Protein AF-A0A385FW72-F1 (afdb_monomer_lite)

Secondary structure (DSSP, 8-state):
----EEHHHHHHHHHT--S--S-EEEEEEEEE--SSTT-EEEEEEEEEEEETTEEEEEEEEEEEEE-SSGGG-EEEEE-TT-TT-EEEESSPEEEEETTEEEEPPTTSHHHHHHHHHH--HHHHHHHHGGGT--

Foldseek 3Di:
DQDAAELVNVLVVLVPDDDLPFDKDWDWPDWDDPPAQATKTKDKIWRWDQDPQGIKIQIFIKMWTADRDVVVGIQMDTDLPDPPGFMDTPGFYWYQDPNDTHTDDRPPPSRSVSSRVSDDSVNRCVPVRVVRPD

Sequence (134 aa):
MSESIEFSSFVDWLEHQGEIDGPVVVSVTRSRFSGNHQDFAHGLVEARLDSPFGRLSIISGWSAFVQPRRADGWYVEHRPDATGAGITSEHPVVMTVEAEQIRLEARCEELAKAAWDFWSYQDLERYVTPHLLS

Organism: Pseudomonas aeruginosa (NCBI:txid287)

Structure (mmCIF, N/CA/C/O backbone):
data_AF-A0A385FW72-F1
#
_entry.id   AF-A0A385FW72-F1
#
loop_
_atom_site.group_PDB
_atom_site.id
_atom_site.type_symbol
_atom_site.label_atom_id
_atom_site.label_alt_id
_atom_site.label_comp_id
_atom_site.label_asym_id
_atom_site.label_entity_id
_atom_site.label_seq_id
_atom_site.pdbx_PDB_ins_code
_atom_site.Cartn_x
_atom_site.Cartn_y
_atom_site.Cartn_z
_atom_site.occupancy
_atom_site.B_iso_or_equiv
_atom_site.auth_seq_id
_atom_site.auth_comp_id
_atom_site.auth_asym_id
_atom_site.auth_atom_id
_atom_site.pdbx_PDB_model_num
ATOM 1 N N . MET A 1 1 ? -24.240 -2.727 16.952 1.00 44.56 1 MET A N 1
ATOM 2 C CA . MET A 1 1 ? -23.178 -1.807 17.403 1.00 44.56 1 MET A CA 1
ATOM 3 C C . MET A 1 1 ? -22.004 -2.076 16.485 1.00 44.56 1 MET A C 1
ATOM 5 O O . MET A 1 1 ? -21.667 -3.243 16.360 1.00 44.56 1 MET A O 1
ATOM 9 N N . SER A 1 2 ? -21.492 -1.090 15.742 1.00 55.25 2 SER A N 1
ATOM 10 C CA . SER A 1 2 ? -20.236 -1.304 15.013 1.00 55.25 2 SER A CA 1
ATOM 11 C C . SER A 1 2 ? -19.131 -1.314 16.060 1.00 55.25 2 SER A C 1
ATOM 13 O O . SER A 1 2 ? -18.913 -0.283 16.698 1.00 55.25 2 SER A O 1
ATOM 15 N N . GLU A 1 3 ? -18.515 -2.467 16.299 1.00 86.19 3 GLU A N 1
ATOM 16 C CA . GLU A 1 3 ? -17.323 -2.536 17.141 1.00 86.19 3 GLU A CA 1
ATOM 17 C C . GLU A 1 3 ? -16.237 -1.697 16.459 1.00 86.19 3 GLU A C 1
ATOM 19 O O . GLU A 1 3 ? -15.956 -1.879 15.277 1.00 86.19 3 GLU A O 1
ATOM 24 N N . SER A 1 4 ? -15.731 -0.677 17.147 1.00 91.12 4 SER A N 1
ATOM 25 C CA . SER A 1 4 ? -14.552 0.062 16.703 1.00 91.12 4 SER A CA 1
ATOM 26 C C . SER A 1 4 ? -13.299 -0.762 16.986 1.00 91.12 4 SER A C 1
ATOM 28 O O . SER A 1 4 ? -13.277 -1.581 17.904 1.00 91.12 4 SER A O 1
ATOM 30 N N . ILE A 1 5 ? -12.252 -0.539 16.196 1.00 94.06 5 ILE A N 1
ATOM 31 C CA . ILE A 1 5 ? -10.963 -1.216 16.340 1.00 94.06 5 ILE A CA 1
ATOM 32 C C . ILE A 1 5 ? -9.987 -0.227 16.971 1.00 94.06 5 ILE A C 1
ATOM 34 O O . ILE A 1 5 ? -9.779 0.850 16.417 1.00 94.06 5 ILE A O 1
ATOM 38 N N . GLU A 1 6 ? -9.369 -0.570 18.097 1.00 95.12 6 GLU A N 1
ATOM 39 C CA . GLU A 1 6 ? -8.303 0.268 18.653 1.00 95.12 6 GLU A CA 1
ATOM 40 C C . GLU A 1 6 ? -7.058 0.197 17.753 1.00 95.12 6 GLU A C 1
ATOM 42 O O . GLU A 1 6 ? -6.595 -0.892 17.406 1.00 95.12 6 GLU A O 1
ATOM 47 N N . PHE A 1 7 ? -6.497 1.354 17.397 1.00 95.75 7 PHE A N 1
ATOM 48 C CA . PHE A 1 7 ? -5.378 1.480 16.460 1.00 95.75 7 PHE A CA 1
ATOM 49 C C . PHE A 1 7 ? -4.161 0.645 16.871 1.00 95.75 7 PHE A C 1
ATOM 51 O O . PHE A 1 7 ? -3.545 0.006 16.025 1.00 95.75 7 PHE A O 1
ATOM 58 N N . SER A 1 8 ? -3.846 0.575 18.165 1.00 94.12 8 SER A N 1
ATOM 59 C CA . SER A 1 8 ? -2.729 -0.238 18.660 1.00 94.12 8 SER A CA 1
ATOM 60 C C . SER A 1 8 ? -2.929 -1.735 18.407 1.00 94.12 8 SER A C 1
ATOM 62 O O . SER A 1 8 ? -2.012 -2.405 17.948 1.00 94.12 8 SER A O 1
ATOM 64 N N . SER A 1 9 ? -4.138 -2.253 18.645 1.00 93.31 9 SER A N 1
ATOM 65 C CA . SER A 1 9 ? -4.485 -3.652 18.352 1.00 93.31 9 SER A CA 1
ATOM 66 C C . SER A 1 9 ? -4.522 -3.921 16.848 1.00 93.31 9 SER A C 1
ATOM 68 O O . SER A 1 9 ? -4.210 -5.020 16.400 1.00 93.31 9 SER A O 1
ATOM 70 N N . PHE A 1 10 ? -4.900 -2.910 16.065 1.00 94.50 10 PHE A N 1
ATOM 71 C CA . PHE A 1 10 ? -4.913 -2.991 14.613 1.00 94.50 10 PHE A CA 1
ATOM 72 C C . PHE A 1 10 ? -3.499 -3.104 14.029 1.00 94.50 10 PHE A C 1
ATOM 74 O O . PHE A 1 10 ? -3.254 -3.979 13.204 1.00 94.50 10 PHE A O 1
ATOM 81 N N . VAL A 1 11 ? -2.566 -2.264 14.488 1.00 94.69 11 VAL A N 1
ATOM 82 C CA . VAL A 1 11 ? -1.154 -2.306 14.069 1.00 94.69 11 VAL A CA 1
ATOM 83 C C . VAL A 1 11 ? -0.486 -3.605 14.506 1.00 94.69 11 VAL A C 1
ATOM 85 O O . VAL A 1 11 ? 0.162 -4.242 13.685 1.00 94.69 11 VAL A O 1
ATOM 88 N N . ASP A 1 12 ? -0.709 -4.050 15.745 1.00 94.25 12 ASP A N 1
ATOM 89 C CA . ASP A 1 12 ? -0.178 -5.331 16.228 1.00 94.25 12 ASP A CA 1
ATOM 90 C C . ASP A 1 12 ? -0.637 -6.501 15.343 1.00 94.25 12 ASP A C 1
ATOM 92 O O . ASP A 1 12 ? 0.164 -7.341 14.936 1.00 94.25 12 ASP A O 1
ATOM 96 N N . TRP A 1 13 ? -1.915 -6.522 14.950 1.00 93.50 13 TRP A N 1
ATOM 97 C CA . TRP A 1 13 ? -2.413 -7.524 14.011 1.00 93.50 13 TRP A CA 1
ATOM 98 C C . TRP A 1 13 ? -1.747 -7.422 12.631 1.00 93.50 13 TRP A C 1
ATOM 100 O O . TRP A 1 13 ? -1.419 -8.461 12.057 1.00 93.50 13 TRP A O 1
ATOM 110 N N . LEU A 1 14 ? -1.535 -6.205 12.109 1.00 93.50 14 LEU A N 1
ATOM 111 C CA . LEU A 1 14 ? -0.872 -5.967 10.819 1.00 93.50 14 LEU A CA 1
ATOM 112 C C . LEU A 1 14 ? 0.573 -6.477 10.807 1.00 93.50 14 LEU A C 1
ATOM 114 O O . LEU A 1 14 ? 0.961 -7.153 9.860 1.00 93.50 14 LEU A O 1
ATOM 118 N N . GLU A 1 15 ? 1.347 -6.201 11.857 1.00 90.94 15 GLU A N 1
ATOM 119 C CA . GLU A 1 15 ? 2.755 -6.618 11.979 1.00 90.94 15 GLU A CA 1
ATOM 120 C C . GLU A 1 15 ? 2.922 -8.141 12.059 1.00 90.94 15 GLU A C 1
ATOM 122 O O . GLU A 1 15 ? 3.946 -8.687 11.650 1.00 90.94 15 GLU A O 1
ATOM 127 N N . HIS A 1 16 ? 1.904 -8.835 12.569 1.00 90.31 16 HIS A N 1
ATOM 128 C CA . HIS A 1 16 ? 1.871 -10.292 12.653 1.00 90.31 16 HIS A CA 1
ATOM 129 C C . HIS A 1 16 ? 1.164 -10.950 11.464 1.00 90.31 16 HIS A C 1
ATOM 131 O O . HIS A 1 16 ? 1.002 -12.176 11.456 1.00 90.31 16 HIS A O 1
ATOM 137 N N . GLN A 1 17 ? 0.746 -10.176 10.454 1.00 83.81 17 GLN A N 1
ATOM 138 C CA . GLN A 1 17 ? 0.331 -10.774 9.192 1.00 83.81 17 GLN A CA 1
ATOM 139 C C . GLN A 1 17 ? 1.534 -11.460 8.551 1.00 83.81 17 GLN A C 1
ATOM 141 O O . GLN A 1 17 ? 2.600 -10.875 8.395 1.00 83.81 17 GLN A O 1
ATOM 146 N N . GLY A 1 18 ? 1.357 -12.744 8.236 1.00 80.06 18 GLY A N 1
ATOM 147 C CA . GLY A 1 18 ? 2.343 -13.529 7.507 1.00 80.06 18 GLY A CA 1
ATOM 148 C C . GLY A 1 18 ? 2.323 -13.176 6.022 1.00 80.06 18 GLY A C 1
ATOM 149 O O . GLY A 1 18 ? 2.452 -12.022 5.629 1.00 80.06 18 GLY A O 1
ATOM 150 N N . GLU A 1 19 ? 2.148 -14.181 5.168 1.00 81.69 19 GLU A N 1
ATOM 151 C CA . GLU A 1 19 ? 2.000 -13.931 3.735 1.00 81.69 19 GLU A CA 1
ATOM 152 C C . GLU A 1 19 ? 0.663 -13.247 3.409 1.00 81.69 19 GLU A C 1
ATOM 154 O O . GLU A 1 19 ? -0.365 -13.502 4.038 1.00 81.69 19 GLU A O 1
ATOM 159 N N . ILE A 1 20 ? 0.677 -12.397 2.380 1.00 86.88 20 ILE A N 1
ATOM 160 C CA . ILE A 1 20 ? -0.515 -11.736 1.841 1.00 86.88 20 ILE A CA 1
ATOM 161 C C . ILE A 1 20 ? -1.412 -12.789 1.170 1.00 86.88 20 ILE A C 1
ATOM 163 O O . ILE A 1 20 ? -1.221 -13.123 0.002 1.00 86.88 20 ILE A O 1
ATOM 167 N N . ASP A 1 21 ? -2.399 -13.303 1.907 1.00 82.19 21 ASP A N 1
ATOM 168 C CA . ASP A 1 21 ? -3.368 -14.311 1.438 1.00 82.19 21 ASP A CA 1
ATOM 169 C C . ASP A 1 21 ? -4.637 -13.671 0.841 1.00 82.19 21 ASP A C 1
ATOM 171 O O . ASP A 1 21 ? -5.775 -13.995 1.177 1.00 82.19 21 ASP A O 1
ATOM 175 N N . GLY A 1 22 ? -4.444 -12.677 -0.026 1.00 87.12 22 GLY A N 1
ATOM 176 C CA . GLY A 1 22 ? -5.531 -11.909 -0.624 1.00 87.12 22 GLY A CA 1
ATOM 177 C C . GLY A 1 22 ? -5.148 -11.297 -1.969 1.00 87.12 22 GLY A C 1
ATOM 178 O O . GLY A 1 22 ? -3.967 -11.260 -2.327 1.00 87.12 22 GLY A O 1
ATOM 179 N N . PRO A 1 23 ? -6.125 -10.830 -2.770 1.00 94.19 23 PRO A N 1
ATOM 180 C CA . PRO A 1 23 ? -5.818 -10.240 -4.060 1.00 94.19 23 PRO A CA 1
ATOM 181 C C . PRO A 1 23 ? -5.023 -8.944 -3.882 1.00 94.19 23 PRO A C 1
ATOM 183 O O . PRO A 1 23 ? -5.425 -8.043 -3.141 1.00 94.19 23 PRO A O 1
ATOM 186 N N . VAL A 1 24 ? -3.924 -8.850 -4.632 1.00 96.94 24 VAL A N 1
ATOM 187 C CA . VAL A 1 24 ? -3.111 -7.641 -4.752 1.00 96.94 24 VAL A CA 1
ATOM 188 C C . VAL A 1 24 ? -3.395 -6.972 -6.090 1.00 96.94 24 VAL A C 1
ATOM 190 O O . VAL A 1 24 ? -3.337 -7.607 -7.145 1.00 96.94 24 VAL A O 1
ATOM 193 N N . VAL A 1 25 ? -3.714 -5.682 -6.049 1.00 96.75 25 VAL A N 1
ATOM 194 C CA . VAL A 1 25 ? -3.968 -4.854 -7.228 1.00 96.75 25 VAL A CA 1
ATOM 195 C C . VAL A 1 25 ? -2.860 -3.820 -7.345 1.00 96.75 25 VAL A C 1
ATOM 197 O O . VAL A 1 25 ? -2.662 -3.007 -6.447 1.00 96.75 25 VAL A O 1
ATOM 200 N N . VAL A 1 26 ? -2.160 -3.815 -8.477 1.00 96.81 26 VAL A N 1
ATOM 201 C CA . VAL A 1 26 ? -1.167 -2.788 -8.808 1.00 96.81 26 VAL A CA 1
ATOM 202 C C . VAL A 1 26 ? -1.752 -1.852 -9.854 1.00 96.81 26 VAL A C 1
ATOM 204 O O . VAL A 1 26 ? -2.280 -2.283 -10.880 1.00 96.81 26 VAL A O 1
ATOM 207 N N . SER A 1 27 ? -1.644 -0.554 -9.602 1.00 95.31 27 SER A N 1
ATOM 208 C CA . SER A 1 27 ? -2.039 0.501 -10.530 1.00 95.31 27 SER A CA 1
ATOM 209 C C . SER A 1 27 ? -0.835 1.364 -10.880 1.00 95.31 27 SER A C 1
ATOM 211 O O . SER A 1 27 ? -0.030 1.693 -10.012 1.00 95.31 27 SER A O 1
ATOM 213 N N . VAL A 1 28 ? -0.715 1.739 -12.155 1.00 94.44 28 VAL A N 1
ATOM 214 C CA . VAL A 1 28 ? 0.301 2.684 -12.635 1.00 94.44 28 VAL A CA 1
ATOM 215 C C . VAL A 1 28 ? -0.364 4.045 -12.805 1.00 94.44 28 VAL A C 1
ATOM 217 O O . VAL A 1 28 ? -1.266 4.200 -13.626 1.00 94.44 28 VAL A O 1
ATOM 220 N N . THR A 1 29 ? 0.087 5.040 -12.046 1.00 92.88 29 THR A N 1
ATOM 221 C CA . THR A 1 29 ? -0.450 6.409 -12.112 1.00 92.88 29 THR A CA 1
ATOM 222 C C . THR A 1 29 ? 0.286 7.243 -13.152 1.00 92.88 29 THR A C 1
ATOM 224 O O . THR A 1 29 ? -0.310 8.071 -13.839 1.00 92.88 29 THR A O 1
ATOM 227 N N . ARG A 1 30 ? 1.602 7.052 -13.270 1.00 91.88 30 ARG A N 1
ATOM 228 C CA . ARG A 1 30 ? 2.435 7.754 -14.247 1.00 91.88 30 ARG A CA 1
ATOM 229 C C . ARG A 1 30 ? 3.610 6.880 -14.641 1.00 91.88 30 ARG A C 1
ATOM 231 O O . ARG A 1 30 ? 4.191 6.209 -13.794 1.00 91.88 30 ARG A O 1
ATOM 238 N N . SER A 1 31 ? 4.000 6.957 -15.904 1.00 92.50 31 SER A N 1
ATOM 239 C CA . SER A 1 31 ? 5.207 6.311 -16.398 1.00 92.50 31 SER A CA 1
ATOM 240 C C . SER A 1 31 ? 5.872 7.124 -17.503 1.00 92.50 31 SER A C 1
ATOM 242 O O . SER A 1 31 ? 5.266 8.004 -18.125 1.00 92.50 31 SER A O 1
ATOM 244 N N . ARG A 1 32 ? 7.150 6.829 -17.727 1.00 88.88 32 ARG A N 1
ATOM 245 C CA . ARG A 1 32 ? 7.944 7.271 -18.866 1.00 88.88 32 ARG A CA 1
ATOM 246 C C . ARG A 1 32 ? 8.802 6.099 -19.322 1.00 88.88 32 ARG A C 1
ATOM 248 O O . ARG A 1 32 ? 9.610 5.604 -18.546 1.00 88.88 32 ARG A O 1
ATOM 255 N N . PHE A 1 33 ? 8.654 5.715 -20.587 1.00 84.56 33 PHE A N 1
ATOM 256 C CA . PHE A 1 33 ? 9.463 4.678 -21.220 1.00 84.56 33 PHE A CA 1
ATOM 257 C C . PHE A 1 33 ? 10.117 5.233 -22.486 1.00 84.56 33 PHE A C 1
ATOM 259 O O . PHE A 1 33 ? 9.470 5.450 -23.509 1.00 84.56 33 PHE A O 1
ATOM 266 N N . SER A 1 34 ? 11.401 5.544 -22.384 1.00 81.50 34 SER A N 1
ATOM 267 C CA . SER A 1 34 ? 12.247 6.126 -23.426 1.00 81.50 34 SER A CA 1
ATOM 268 C C . SER A 1 34 ? 13.460 5.249 -23.761 1.00 81.50 34 SER A C 1
ATOM 270 O O . SER A 1 34 ? 14.291 5.637 -24.585 1.00 81.50 34 SER A O 1
ATOM 272 N N . GLY A 1 35 ? 13.560 4.060 -23.156 1.00 80.12 35 GLY A N 1
ATOM 273 C CA . GLY A 1 35 ? 14.596 3.059 -23.406 1.00 80.12 35 GLY A CA 1
ATOM 274 C C . GLY A 1 35 ? 15.950 3.393 -22.778 1.00 80.12 35 GLY A C 1
ATOM 275 O O . GLY A 1 35 ? 16.976 2.850 -23.214 1.00 80.12 35 GLY A O 1
ATOM 276 N N . ASN A 1 36 ? 15.972 4.301 -21.796 1.00 81.38 36 ASN A N 1
ATOM 277 C CA . ASN A 1 36 ? 17.182 4.796 -21.141 1.00 81.38 36 ASN A CA 1
ATOM 278 C C . ASN A 1 36 ? 17.014 4.901 -19.610 1.00 81.38 36 ASN A C 1
ATOM 280 O O . ASN A 1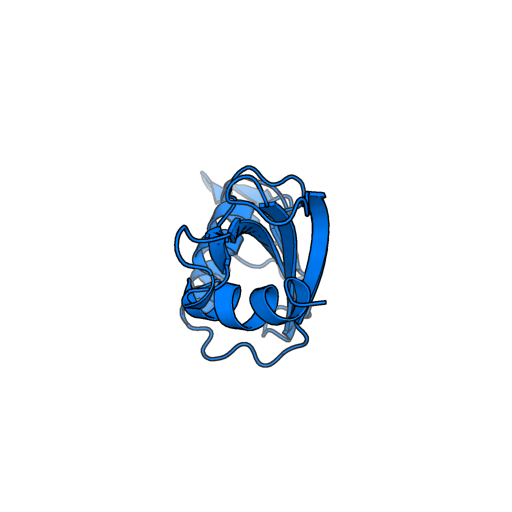 36 ? 15.983 4.556 -19.051 1.00 81.38 36 ASN A O 1
ATOM 284 N N . HIS A 1 37 ? 18.056 5.370 -18.924 1.00 81.00 37 HIS A N 1
ATOM 285 C CA . HIS A 1 37 ? 18.125 5.450 -17.458 1.00 81.00 37 HIS A CA 1
ATOM 286 C C . HIS A 1 37 ? 17.177 6.487 -16.821 1.00 81.00 37 HIS A C 1
ATOM 288 O O . HIS A 1 37 ? 17.148 6.612 -15.603 1.00 81.00 37 HIS A O 1
ATOM 294 N N . GLN A 1 38 ? 16.448 7.274 -17.617 1.00 85.50 38 GLN A N 1
ATOM 295 C CA . GLN A 1 38 ? 15.427 8.212 -17.135 1.00 85.50 38 GLN A CA 1
ATOM 296 C C . GLN A 1 38 ? 14.029 7.589 -17.110 1.00 85.50 38 GLN A C 1
ATOM 298 O O . GLN A 1 38 ? 13.053 8.293 -16.833 1.00 85.50 38 GLN A O 1
ATOM 303 N N . ASP A 1 39 ? 13.918 6.312 -17.468 1.00 89.56 39 ASP A N 1
ATOM 304 C CA . ASP A 1 39 ? 12.658 5.593 -17.457 1.00 89.56 39 ASP A CA 1
ATOM 305 C C . ASP A 1 39 ? 12.214 5.361 -16.014 1.00 89.56 39 ASP A C 1
ATOM 307 O O . ASP A 1 39 ? 12.993 4.939 -15.154 1.00 89.56 39 ASP A O 1
ATOM 311 N N . PHE A 1 40 ? 10.950 5.678 -15.754 1.00 93.62 40 PHE A N 1
ATOM 312 C CA . PHE A 1 40 ? 10.348 5.574 -14.434 1.00 93.62 40 PHE A CA 1
ATOM 313 C C . PHE A 1 40 ? 8.887 5.150 -14.549 1.00 93.62 40 PHE A C 1
ATOM 315 O O . PHE A 1 40 ? 8.217 5.429 -15.547 1.00 93.62 40 PHE A O 1
ATOM 322 N N . ALA A 1 41 ? 8.367 4.547 -13.493 1.00 95.06 41 ALA A N 1
ATOM 323 C CA . ALA A 1 41 ? 6.942 4.350 -13.286 1.00 95.06 41 ALA A CA 1
ATOM 324 C C . ALA A 1 41 ? 6.622 4.557 -11.808 1.00 95.06 41 ALA A C 1
ATOM 326 O O . ALA A 1 41 ? 7.467 4.326 -10.956 1.00 95.06 41 ALA A O 1
ATOM 327 N N . HIS A 1 42 ? 5.425 5.026 -11.485 1.00 96.31 42 HIS A N 1
ATOM 328 C CA . HIS A 1 42 ? 4.970 5.079 -10.102 1.00 96.31 42 HIS A CA 1
ATOM 329 C C . HIS A 1 42 ? 3.455 4.934 -10.034 1.00 96.31 42 HIS A C 1
ATOM 331 O O . HIS A 1 42 ? 2.730 5.304 -10.969 1.00 96.31 42 HIS A O 1
ATOM 337 N N . GLY A 1 43 ? 2.957 4.475 -8.896 1.00 96.81 43 GLY A N 1
ATOM 338 C CA . GLY A 1 43 ? 1.532 4.271 -8.703 1.00 96.81 43 GLY A CA 1
ATOM 339 C C . GLY A 1 43 ? 1.181 3.809 -7.302 1.00 96.81 43 GLY A C 1
ATOM 340 O O . GLY A 1 43 ? 1.871 4.164 -6.347 1.00 96.81 43 GLY A O 1
ATOM 341 N N . LEU A 1 44 ? 0.083 3.064 -7.194 1.00 97.56 44 LEU A N 1
ATOM 342 C CA . LEU A 1 44 ? -0.390 2.488 -5.937 1.00 97.56 44 LEU A CA 1
ATOM 343 C C . LEU A 1 44 ? -0.418 0.966 -6.036 1.00 97.56 44 LEU A C 1
ATOM 345 O O . LEU A 1 44 ? -0.703 0.412 -7.104 1.00 97.56 44 LEU A O 1
ATOM 349 N N . VAL A 1 45 ? -0.153 0.313 -4.915 1.00 97.44 45 VAL A N 1
ATOM 350 C CA . VAL A 1 45 ? -0.396 -1.108 -4.692 1.00 97.44 45 VAL A CA 1
ATOM 351 C C . VAL A 1 45 ? -1.428 -1.247 -3.577 1.00 97.44 45 VAL A C 1
ATOM 353 O O . VAL A 1 45 ? -1.375 -0.519 -2.589 1.00 97.44 45 VAL A O 1
ATOM 356 N N . GLU A 1 46 ? -2.393 -2.139 -3.762 1.00 97.62 46 GLU A N 1
ATOM 357 C CA . GLU A 1 46 ? -3.476 -2.411 -2.822 1.00 97.62 46 GLU A CA 1
ATOM 358 C C . GLU A 1 46 ? -3.498 -3.905 -2.496 1.00 97.62 46 GLU A C 1
ATOM 360 O O . GLU A 1 46 ? -3.702 -4.719 -3.395 1.00 97.62 46 GLU A O 1
ATOM 365 N N . ALA A 1 47 ? -3.351 -4.264 -1.221 1.00 97.06 47 ALA A N 1
ATOM 366 C CA . ALA A 1 47 ? -3.683 -5.593 -0.716 1.00 97.06 47 ALA A CA 1
ATOM 367 C C . ALA A 1 47 ? -5.093 -5.558 -0.133 1.00 97.06 47 ALA A C 1
ATOM 369 O O . ALA A 1 47 ? -5.403 -4.700 0.696 1.00 97.06 47 ALA A O 1
ATOM 370 N N . ARG A 1 48 ? -5.942 -6.503 -0.542 1.00 95.81 48 ARG A N 1
ATOM 371 C CA . ARG A 1 48 ? -7.264 -6.700 0.063 1.00 95.81 48 ARG A CA 1
ATOM 372 C C . ARG A 1 48 ? -7.239 -7.953 0.912 1.00 95.81 48 ARG A C 1
ATOM 374 O O . ARG A 1 48 ? -7.015 -9.035 0.379 1.00 95.81 48 ARG A O 1
ATOM 381 N N . LEU A 1 49 ? -7.475 -7.793 2.206 1.00 93.69 49 LEU A N 1
ATOM 382 C CA . LEU A 1 49 ? -7.369 -8.866 3.188 1.00 93.69 49 LEU A CA 1
ATOM 383 C C . LEU A 1 49 ? -8.705 -9.072 3.890 1.00 93.69 49 LEU A C 1
ATOM 385 O O . LEU A 1 49 ? -9.420 -8.107 4.169 1.00 93.69 49 LEU A O 1
ATOM 389 N N . ASP A 1 50 ? -9.004 -10.320 4.228 1.00 91.69 50 ASP A N 1
ATOM 390 C CA . ASP A 1 50 ? -10.020 -10.628 5.226 1.00 91.69 50 ASP A CA 1
ATOM 391 C C . ASP A 1 50 ? -9.335 -10.692 6.600 1.00 91.69 50 ASP A C 1
ATOM 393 O O . ASP A 1 50 ? -8.339 -11.391 6.784 1.00 91.69 50 ASP A O 1
ATOM 397 N N . SER A 1 51 ? -9.845 -9.926 7.563 1.00 89.56 51 SER A N 1
ATOM 398 C CA . SER A 1 51 ? -9.290 -9.835 8.917 1.00 89.56 51 SER A CA 1
ATOM 399 C C . SER A 1 51 ? -10.345 -10.179 9.971 1.00 89.56 51 SER A C 1
ATOM 401 O O . SER A 1 51 ? -11.545 -10.170 9.673 1.00 89.56 51 SER A O 1
ATOM 403 N N . PRO A 1 52 ? -9.946 -10.399 11.237 1.00 89.12 52 PRO A N 1
ATOM 404 C CA . PRO A 1 52 ? -10.884 -10.458 12.358 1.00 89.12 52 PRO A CA 1
ATOM 405 C C . PRO A 1 52 ? -11.752 -9.197 12.496 1.00 89.12 52 PRO A C 1
ATOM 407 O O . PRO A 1 52 ? -12.798 -9.243 13.134 1.00 89.12 52 PRO A O 1
ATOM 410 N N . PHE A 1 53 ? -11.333 -8.085 11.884 1.00 87.44 53 PHE A N 1
ATOM 411 C CA . PHE A 1 53 ? -12.033 -6.804 11.883 1.00 87.44 53 PHE A CA 1
ATOM 412 C C . PHE A 1 53 ? -12.853 -6.549 10.606 1.00 87.44 53 PHE A C 1
ATOM 414 O O . PHE A 1 53 ? -13.239 -5.410 10.328 1.00 87.44 53 PHE A O 1
ATOM 421 N N . GLY A 1 54 ? -13.094 -7.595 9.815 1.00 90.25 54 GLY A N 1
ATOM 422 C CA . GLY A 1 54 ? -13.759 -7.512 8.519 1.00 90.25 54 GLY A CA 1
ATOM 423 C C . GLY A 1 54 ? -12.781 -7.279 7.373 1.00 90.25 54 GLY A C 1
ATOM 424 O O . GLY A 1 54 ? -11.569 -7.490 7.501 1.00 90.25 54 GLY A O 1
ATOM 425 N N . ARG A 1 55 ? -13.310 -6.865 6.223 1.00 92.88 55 ARG A N 1
ATOM 426 C CA . ARG A 1 55 ? -12.490 -6.633 5.031 1.00 92.88 55 ARG A CA 1
ATOM 427 C C . ARG A 1 55 ? -11.632 -5.380 5.178 1.00 92.88 55 ARG A C 1
ATOM 429 O O . ARG A 1 55 ? -12.120 -4.312 5.555 1.00 92.88 55 ARG A O 1
ATOM 436 N N . LEU A 1 56 ? -10.363 -5.516 4.813 1.00 94.50 56 LEU A N 1
ATOM 437 C CA . LEU A 1 56 ? -9.369 -4.453 4.811 1.00 94.50 56 LEU A CA 1
ATOM 438 C C . LEU A 1 56 ? -8.851 -4.200 3.401 1.00 94.50 56 LEU A C 1
ATOM 440 O O . LEU A 1 56 ? -8.740 -5.116 2.584 1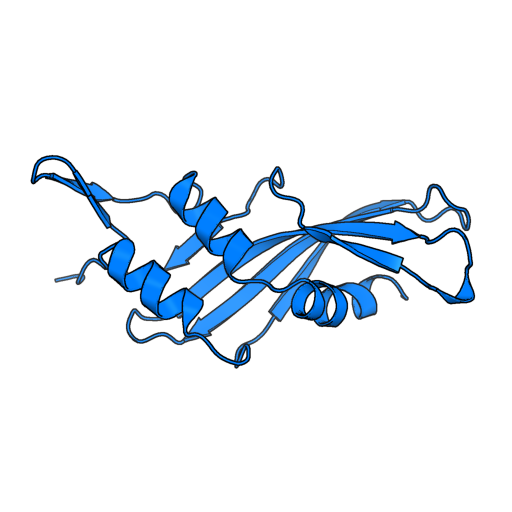.00 94.50 56 LEU A O 1
ATOM 444 N N . SER A 1 57 ? -8.487 -2.953 3.140 1.00 96.31 57 SER A N 1
ATOM 445 C CA . SER A 1 57 ? -7.700 -2.565 1.977 1.00 96.31 57 SER A CA 1
ATOM 446 C C . SER A 1 57 ? -6.537 -1.701 2.444 1.00 96.31 57 SER A C 1
ATOM 448 O O . SER A 1 57 ? -6.743 -0.648 3.054 1.00 96.31 57 SER A O 1
ATOM 450 N N . ILE A 1 58 ? -5.326 -2.201 2.201 1.00 96.50 58 ILE A N 1
ATOM 451 C CA . ILE A 1 58 ? -4.055 -1.595 2.596 1.00 96.50 58 ILE A CA 1
ATOM 452 C C . ILE A 1 58 ? -3.389 -1.075 1.332 1.00 96.50 58 ILE A C 1
ATOM 454 O O . ILE A 1 58 ? -3.054 -1.856 0.439 1.00 96.50 58 ILE A O 1
ATOM 458 N N . ILE A 1 59 ? -3.227 0.242 1.244 1.00 97.06 59 ILE A N 1
ATOM 459 C CA . ILE A 1 59 ? -2.816 0.928 0.022 1.00 97.06 59 ILE A CA 1
ATOM 460 C C . ILE A 1 59 ? -1.515 1.678 0.278 1.00 97.06 59 ILE A C 1
ATOM 462 O O . ILE A 1 59 ? -1.473 2.559 1.136 1.00 97.06 59 ILE A O 1
ATOM 466 N N . SER A 1 60 ? -0.494 1.399 -0.531 1.00 96.94 60 SER A N 1
ATOM 467 C CA . SER A 1 60 ? 0.799 2.087 -0.464 1.00 96.94 60 SER A CA 1
ATOM 468 C C . SER A 1 60 ? 1.257 2.571 -1.829 1.00 96.94 60 SER A C 1
ATOM 470 O O . SER A 1 60 ? 0.917 2.009 -2.872 1.00 96.94 60 SER A O 1
ATOM 472 N N . GLY A 1 61 ? 2.019 3.661 -1.825 1.00 97.06 61 GLY A N 1
ATOM 473 C CA . GLY A 1 61 ? 2.662 4.174 -3.022 1.00 97.06 61 GLY A CA 1
ATOM 474 C C . GLY A 1 61 ? 3.915 3.390 -3.371 1.00 97.06 61 GLY A C 1
ATOM 475 O O . GLY A 1 61 ? 4.668 2.989 -2.487 1.00 97.06 61 GLY A O 1
ATOM 476 N N . TRP A 1 62 ? 4.182 3.250 -4.665 1.00 97.31 62 TRP A N 1
ATOM 477 C CA . TRP A 1 62 ? 5.435 2.693 -5.164 1.00 97.31 62 TRP A CA 1
ATOM 478 C C . TRP A 1 62 ? 6.010 3.558 -6.283 1.00 97.31 62 TRP A C 1
ATOM 480 O O . TRP A 1 62 ? 5.272 4.200 -7.040 1.00 97.31 62 TRP A O 1
ATOM 490 N N . SER A 1 63 ? 7.333 3.544 -6.395 1.00 96.50 63 SER A N 1
ATOM 491 C CA . SER A 1 63 ? 8.103 4.085 -7.513 1.00 96.50 63 SER A CA 1
ATOM 492 C C . SER A 1 63 ? 8.993 2.991 -8.080 1.00 96.50 63 SER A C 1
ATOM 494 O O . SER A 1 63 ? 9.438 2.108 -7.356 1.00 96.50 63 SER A O 1
ATOM 496 N N . ALA A 1 64 ? 9.262 3.051 -9.375 1.00 95.38 64 ALA A N 1
ATOM 497 C CA . ALA A 1 64 ? 10.182 2.162 -10.046 1.00 95.38 64 ALA A CA 1
ATOM 498 C C . ALA A 1 64 ? 11.059 2.927 -11.030 1.00 95.38 64 ALA A C 1
ATOM 500 O O . ALA A 1 64 ? 10.579 3.808 -11.750 1.00 95.38 64 ALA A O 1
ATOM 501 N N . PHE A 1 65 ? 12.333 2.554 -11.088 1.00 93.50 65 PHE A N 1
ATOM 502 C CA . PHE A 1 65 ? 13.344 3.187 -11.930 1.00 93.50 65 PHE A CA 1
ATOM 503 C C . PHE A 1 65 ? 14.163 2.130 -12.661 1.00 93.50 65 PHE A C 1
ATOM 505 O O . PHE A 1 65 ? 14.529 1.109 -12.075 1.00 93.50 65 PHE A O 1
ATOM 512 N N . VAL A 1 66 ? 14.484 2.374 -13.930 1.00 90.50 66 VAL A N 1
ATOM 513 C CA . VAL A 1 66 ? 15.383 1.481 -14.672 1.00 90.50 66 VAL A CA 1
ATOM 514 C C . VAL A 1 66 ? 16.781 1.541 -14.067 1.00 90.50 66 VAL A C 1
ATOM 516 O O . VAL A 1 66 ? 17.347 2.619 -13.867 1.00 90.50 66 VAL A O 1
ATOM 519 N N . GLN A 1 67 ? 17.364 0.376 -13.804 1.00 86.88 67 GLN A N 1
ATOM 520 C CA . GLN A 1 67 ? 18.718 0.294 -13.277 1.00 86.88 67 GLN A CA 1
ATOM 521 C C . GLN A 1 67 ? 19.774 0.555 -14.370 1.00 86.88 67 GLN A C 1
ATOM 523 O O . GLN A 1 67 ? 19.537 0.295 -15.555 1.00 86.88 67 GLN A O 1
ATOM 528 N N . PRO A 1 68 ? 20.976 1.055 -14.009 1.00 81.94 68 PRO A N 1
ATOM 529 C CA . PRO A 1 68 ? 22.016 1.409 -14.981 1.00 81.94 68 PRO A CA 1
ATOM 530 C C . PRO A 1 68 ? 22.418 0.270 -15.927 1.00 81.94 68 PRO A C 1
ATOM 532 O O . PRO A 1 68 ? 22.786 0.514 -17.079 1.00 81.94 68 PRO A O 1
ATOM 535 N N . ARG A 1 69 ? 22.357 -0.981 -15.456 1.00 78.62 69 ARG A N 1
ATOM 536 C CA . ARG A 1 69 ? 22.561 -2.172 -16.282 1.00 78.62 69 ARG A CA 1
ATOM 537 C C . ARG A 1 69 ? 21.200 -2.761 -16.627 1.00 78.62 69 ARG A C 1
ATOM 539 O O . ARG A 1 69 ? 20.460 -3.167 -15.742 1.00 78.62 69 ARG A O 1
ATOM 546 N N . ARG A 1 70 ? 20.907 -2.895 -17.925 1.00 68.44 70 ARG A N 1
ATOM 547 C CA . ARG A 1 70 ? 19.632 -3.466 -18.407 1.00 68.44 70 ARG A CA 1
ATOM 548 C C . ARG A 1 70 ? 19.332 -4.868 -17.864 1.00 68.44 70 ARG A C 1
ATOM 550 O O . ARG A 1 70 ? 18.167 -5.213 -17.747 1.00 68.44 70 ARG A O 1
ATOM 557 N N . ALA A 1 71 ? 20.364 -5.660 -17.567 1.00 77.56 71 ALA A N 1
ATOM 558 C CA . ALA A 1 71 ? 20.209 -7.004 -17.011 1.00 77.56 71 ALA A CA 1
ATOM 559 C C . ALA A 1 71 ? 19.649 -7.005 -15.580 1.00 77.56 71 ALA A C 1
ATOM 561 O O . ALA A 1 71 ? 19.061 -8.002 -15.176 1.00 77.56 71 ALA A O 1
ATOM 562 N N . ASP A 1 72 ? 19.803 -5.896 -14.854 1.00 80.69 72 ASP A N 1
ATOM 563 C CA . ASP A 1 72 ? 19.383 -5.785 -13.459 1.00 80.69 72 ASP A CA 1
ATOM 564 C C . ASP A 1 72 ? 17.919 -5.276 -13.357 1.00 80.69 72 ASP A C 1
ATOM 566 O O . ASP A 1 72 ? 17.287 -5.350 -12.311 1.00 80.69 72 ASP A O 1
ATOM 570 N N . GLY A 1 73 ? 17.323 -4.850 -14.482 1.00 86.12 73 GLY A N 1
ATOM 571 C CA . GLY A 1 73 ? 15.889 -4.582 -14.594 1.00 86.12 73 GLY A CA 1
ATOM 572 C C . GLY A 1 73 ? 15.442 -3.270 -13.945 1.00 86.12 73 GLY A C 1
ATOM 573 O O . GLY A 1 73 ? 16.009 -2.204 -14.209 1.00 86.12 73 GLY A O 1
ATOM 574 N N . TRP A 1 74 ? 14.367 -3.345 -13.159 1.00 91.06 74 TRP A N 1
ATOM 575 C CA . TRP A 1 74 ? 13.753 -2.212 -12.469 1.00 91.06 74 TRP A CA 1
ATOM 576 C C . TRP A 1 74 ? 14.039 -2.294 -10.971 1.00 91.06 74 TRP A C 1
ATOM 578 O O . TRP A 1 74 ? 13.844 -3.335 -10.356 1.00 91.06 74 TRP A O 1
ATOM 588 N N . TYR A 1 75 ? 14.448 -1.177 -10.378 1.00 92.06 75 TYR A N 1
ATOM 589 C CA . TYR A 1 75 ? 14.479 -1.002 -8.931 1.00 92.06 75 TYR A CA 1
ATOM 590 C C . TYR A 1 75 ? 13.130 -0.453 -8.480 1.00 92.06 75 TYR A C 1
ATOM 592 O O . TYR A 1 75 ? 12.732 0.605 -8.969 1.00 92.06 75 TYR A O 1
ATOM 600 N N . VAL A 1 76 ? 12.442 -1.161 -7.584 1.00 94.56 76 VAL A N 1
ATOM 601 C CA . VAL A 1 76 ? 11.136 -0.770 -7.039 1.00 94.56 76 VAL A CA 1
ATOM 602 C C . VAL A 1 76 ? 11.317 -0.321 -5.599 1.00 94.56 76 VAL A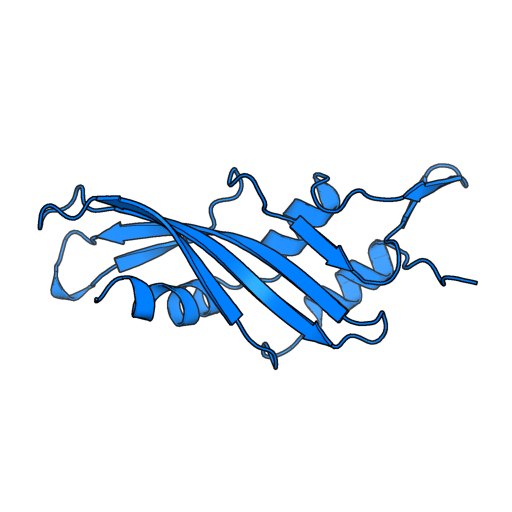 C 1
ATOM 604 O O . VAL A 1 76 ? 11.962 -1.009 -4.823 1.00 94.56 76 VAL A O 1
ATOM 607 N N . GLU A 1 77 ? 10.723 0.800 -5.216 1.00 94.75 77 GLU A N 1
ATOM 608 C CA . GLU A 1 77 ? 10.764 1.291 -3.843 1.00 94.75 77 GLU A CA 1
ATOM 609 C C . GLU A 1 77 ? 9.432 1.883 -3.392 1.00 94.75 77 GLU A C 1
ATOM 611 O O . GLU A 1 77 ? 8.557 2.220 -4.195 1.00 94.75 77 GLU A O 1
ATOM 616 N N . HIS A 1 78 ? 9.303 2.028 -2.076 1.00 94.56 78 HIS A N 1
ATOM 617 C CA . HIS A 1 78 ? 8.188 2.721 -1.447 1.00 94.56 78 HIS A CA 1
ATOM 618 C C . HIS A 1 78 ? 8.132 4.188 -1.855 1.00 94.56 78 HIS A C 1
ATOM 620 O O . HIS A 1 78 ? 9.152 4.870 -1.966 1.00 94.56 78 HIS A O 1
ATOM 626 N N . ARG A 1 79 ? 6.910 4.695 -2.006 1.00 93.69 79 ARG A N 1
ATOM 627 C CA . ARG A 1 79 ? 6.639 6.108 -2.246 1.00 93.69 79 ARG A CA 1
ATOM 628 C C .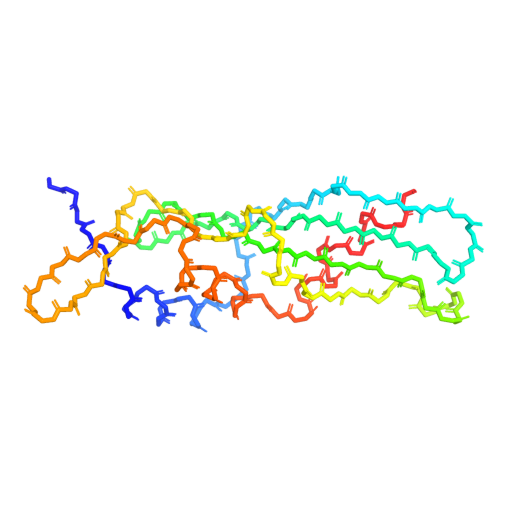 ARG A 1 79 ? 5.681 6.651 -1.175 1.00 93.69 79 ARG A C 1
ATOM 630 O O . ARG A 1 79 ? 4.465 6.600 -1.370 1.00 93.69 79 ARG A O 1
ATOM 637 N N . PRO A 1 80 ? 6.201 7.192 -0.063 1.00 84.12 80 PRO A N 1
ATOM 638 C CA . PRO A 1 80 ? 5.379 7.567 1.087 1.00 84.12 80 PRO A CA 1
ATOM 639 C C . PRO A 1 80 ? 4.534 8.828 0.876 1.00 84.12 80 PRO A C 1
ATOM 641 O O . PRO A 1 80 ? 3.532 9.020 1.553 1.00 84.12 80 PRO A O 1
ATOM 644 N N . ASP A 1 81 ? 4.896 9.680 -0.085 1.00 85.50 81 ASP A N 1
ATOM 645 C CA . ASP A 1 81 ? 4.154 10.895 -0.443 1.00 85.50 81 ASP A CA 1
ATOM 646 C C . ASP A 1 81 ? 3.003 10.634 -1.436 1.00 85.50 81 ASP A C 1
ATOM 648 O O . ASP A 1 81 ? 2.364 11.573 -1.921 1.00 85.50 81 ASP A O 1
ATOM 652 N N . ALA A 1 82 ? 2.742 9.373 -1.797 1.00 89.31 82 ALA A N 1
ATOM 653 C CA . ALA A 1 82 ? 1.732 9.039 -2.790 1.00 89.31 82 ALA A CA 1
ATOM 654 C C . ALA A 1 82 ? 0.314 9.340 -2.283 1.00 89.31 82 ALA A C 1
ATOM 656 O O . ALA A 1 82 ? -0.183 8.754 -1.321 1.00 89.31 82 ALA A O 1
ATOM 657 N N . THR A 1 83 ? -0.390 10.222 -2.993 1.00 90.69 83 THR A N 1
ATOM 658 C CA . THR A 1 83 ? -1.802 10.494 -2.719 1.00 90.69 83 THR A CA 1
ATOM 659 C C . THR A 1 83 ? -2.636 9.227 -2.898 1.00 90.69 83 THR A C 1
ATOM 661 O O . THR A 1 83 ? -2.615 8.611 -3.962 1.00 90.69 83 THR A O 1
ATOM 664 N N . GLY A 1 84 ? -3.419 8.886 -1.875 1.00 90.69 84 GLY A N 1
ATOM 665 C CA . GLY A 1 84 ? -4.288 7.709 -1.877 1.00 90.69 84 GLY A CA 1
ATOM 666 C C . GLY A 1 84 ? -3.769 6.541 -1.041 1.00 90.69 84 GLY A C 1
ATOM 667 O O . GLY A 1 84 ? -4.547 5.615 -0.828 1.00 90.69 84 GLY A O 1
ATOM 668 N N . ALA A 1 85 ? -2.532 6.609 -0.535 1.00 94.25 85 ALA A N 1
ATOM 669 C CA . ALA A 1 85 ? -2.029 5.673 0.466 1.00 94.25 85 ALA A CA 1
ATOM 670 C C . ALA A 1 85 ? -2.810 5.785 1.788 1.00 94.25 85 ALA A C 1
ATOM 672 O O . ALA A 1 85 ? -3.325 6.857 2.129 1.00 94.25 85 ALA A O 1
ATOM 673 N N . GLY A 1 86 ? -2.922 4.670 2.503 1.00 96.06 86 GLY A N 1
ATOM 674 C CA . GLY A 1 86 ? -3.707 4.556 3.727 1.00 96.06 86 GLY A CA 1
ATOM 675 C C . GLY A 1 86 ? -4.347 3.184 3.891 1.00 96.06 86 GLY A C 1
ATOM 676 O O . GLY A 1 86 ? -4.099 2.261 3.113 1.00 96.06 86 GLY A O 1
ATOM 677 N N . ILE A 1 87 ? -5.203 3.064 4.902 1.00 96.31 87 ILE A N 1
ATOM 678 C CA . ILE A 1 87 ? -5.922 1.826 5.202 1.00 96.31 87 ILE A CA 1
ATOM 679 C C . ILE A 1 87 ? -7.409 2.118 5.294 1.00 96.31 87 ILE A C 1
ATOM 681 O O . ILE A 1 87 ? -7.843 3.031 5.995 1.00 96.31 87 ILE A O 1
ATOM 685 N N . THR A 1 88 ? -8.205 1.314 4.599 1.00 94.81 88 THR A N 1
ATOM 686 C CA . THR A 1 88 ? -9.654 1.278 4.798 1.00 94.81 88 THR A CA 1
ATOM 687 C C . THR A 1 88 ? -10.054 -0.041 5.435 1.00 94.81 88 THR A C 1
ATOM 689 O O . THR A 1 88 ? -9.503 -1.094 5.118 1.00 94.81 88 THR A O 1
ATOM 692 N N . SER A 1 89 ? -11.023 0.034 6.336 1.00 93.19 89 SER A N 1
ATOM 693 C CA . SER A 1 89 ? -11.574 -1.098 7.071 1.00 93.19 89 SER A CA 1
ATOM 694 C C . SER A 1 89 ? -13.093 -0.974 7.136 1.00 93.19 89 SER A C 1
ATOM 696 O O . SER A 1 89 ? -13.642 0.133 7.151 1.00 93.19 89 SER A O 1
ATOM 698 N N . GLU A 1 90 ? -13.789 -2.108 7.182 1.00 92.62 90 GLU A N 1
ATOM 699 C CA . GLU A 1 90 ? -15.247 -2.134 7.366 1.00 92.62 90 GLU A CA 1
ATOM 700 C C . GLU A 1 90 ? -15.671 -1.557 8.724 1.00 92.62 90 GLU A C 1
ATOM 702 O O . GLU A 1 90 ? -16.694 -0.874 8.831 1.00 92.62 90 GLU A O 1
ATOM 707 N N . HIS A 1 91 ? -14.868 -1.797 9.759 1.00 92.31 91 HIS A N 1
ATOM 708 C CA . HIS A 1 91 ? -15.068 -1.255 11.098 1.00 92.31 91 HIS A CA 1
ATOM 709 C C . HIS A 1 91 ? -14.159 -0.049 11.353 1.00 92.31 91 HIS A C 1
ATOM 711 O O . HIS A 1 91 ? -13.002 -0.069 10.942 1.00 92.31 91 HIS A O 1
ATOM 717 N N . PRO A 1 92 ? -14.644 1.023 12.008 1.00 93.50 92 PRO A N 1
ATOM 718 C CA . PRO A 1 92 ? -13.853 2.234 12.192 1.00 93.50 92 PRO A CA 1
ATOM 719 C C . PRO A 1 92 ? -12.647 1.968 13.097 1.00 93.50 92 PRO A C 1
ATOM 721 O O . PRO A 1 92 ? -12.813 1.500 14.223 1.00 93.50 92 PRO A O 1
ATOM 724 N N . VAL A 1 93 ? -11.453 2.328 12.624 1.00 95.81 93 VAL A N 1
ATOM 725 C CA . VAL A 1 93 ? -10.257 2.383 13.469 1.00 95.81 93 VAL A CA 1
ATOM 726 C C . VAL A 1 93 ? -10.309 3.658 14.306 1.00 95.81 93 VAL A C 1
ATOM 728 O O . VAL A 1 93 ? -10.599 4.743 13.792 1.00 95.81 93 VAL A O 1
ATOM 731 N N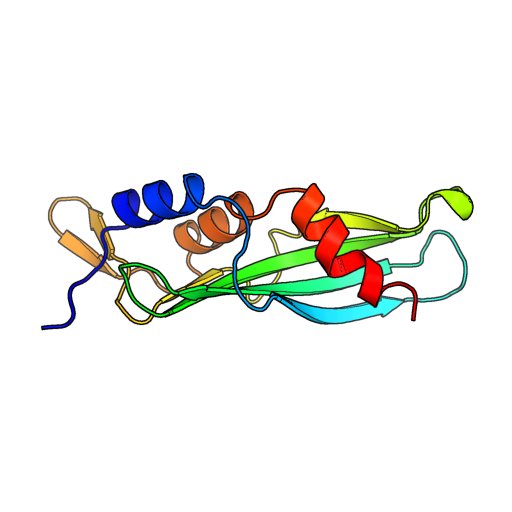 . VAL A 1 94 ? -10.062 3.526 15.602 1.00 96.38 94 VAL A N 1
ATOM 732 C CA . VAL A 1 94 ? -10.065 4.623 16.570 1.00 96.38 94 VAL A CA 1
ATOM 733 C C . VAL A 1 94 ? -8.755 4.645 17.344 1.00 96.38 94 VAL A C 1
ATOM 735 O O . VAL A 1 94 ? -8.102 3.619 17.503 1.00 96.38 94 VAL A O 1
ATOM 738 N N . MET A 1 95 ? -8.378 5.817 17.834 1.00 95.50 95 MET A N 1
ATOM 739 C CA . MET A 1 95 ? -7.259 6.007 18.746 1.00 95.50 95 MET A CA 1
ATOM 740 C C . MET A 1 95 ? -7.770 6.684 20.012 1.00 95.50 95 MET A C 1
ATOM 742 O O . MET A 1 95 ? -8.488 7.686 19.935 1.00 95.50 95 MET A O 1
ATOM 746 N N . THR A 1 96 ? -7.411 6.141 21.172 1.00 93.06 96 THR A N 1
ATOM 747 C CA . THR A 1 96 ? -7.773 6.738 22.460 1.00 93.06 96 THR A CA 1
ATOM 748 C C . THR A 1 96 ? -6.738 7.782 22.890 1.00 93.06 96 THR A C 1
ATOM 750 O O . THR A 1 96 ? -5.586 7.449 23.165 1.00 93.06 96 THR A O 1
ATOM 753 N N . VAL A 1 97 ? -7.152 9.047 22.995 1.00 91.06 97 VAL A N 1
ATOM 754 C CA . VAL A 1 97 ? -6.318 10.179 23.438 1.00 91.06 97 VAL A CA 1
ATOM 755 C C . VAL A 1 97 ? -7.030 10.877 24.592 1.00 91.06 97 VAL A C 1
ATOM 757 O O . VAL A 1 97 ? -8.182 11.261 24.456 1.00 91.06 97 VAL A O 1
ATOM 760 N N . GLU A 1 98 ? -6.373 11.005 25.749 1.00 90.00 98 GLU A N 1
ATOM 761 C CA . GLU A 1 98 ? -6.938 11.681 26.937 1.00 90.00 98 GLU A CA 1
ATOM 762 C C . GLU A 1 98 ? -8.342 11.180 27.351 1.00 90.00 98 GLU A C 1
ATOM 764 O O . GLU A 1 98 ? -9.176 11.938 27.833 1.00 90.00 98 GLU A O 1
ATOM 769 N N . ALA A 1 99 ? -8.583 9.870 27.204 1.00 87.31 99 ALA A N 1
ATOM 770 C CA . ALA A 1 99 ? -9.867 9.194 27.444 1.00 87.31 99 ALA A CA 1
ATOM 771 C C . ALA A 1 99 ? -10.994 9.505 26.437 1.00 87.31 99 ALA A C 1
ATOM 773 O O . ALA A 1 99 ? -12.118 9.033 26.619 1.00 87.31 99 ALA A O 1
ATOM 774 N N . GLU A 1 100 ? -10.696 10.207 25.345 1.00 92.12 100 GLU A N 1
ATOM 775 C CA . GLU A 1 100 ? -11.587 10.360 24.197 1.00 92.12 100 GLU A CA 1
ATOM 776 C C . GLU A 1 100 ? -11.191 9.404 23.066 1.00 92.12 100 GLU A C 1
ATOM 778 O O . GLU A 1 100 ? -10.012 9.221 22.763 1.00 92.12 100 GLU A O 1
ATOM 783 N N . GLN A 1 101 ? -12.186 8.786 22.424 1.00 93.25 101 GLN A N 1
ATOM 784 C CA . GLN A 1 101 ? -11.966 7.971 21.231 1.00 93.25 101 GLN A CA 1
ATOM 785 C C . GLN A 1 101 ? -12.091 8.833 19.980 1.00 93.25 101 GLN A C 1
ATOM 787 O O . GLN A 1 101 ? -13.173 9.325 19.650 1.00 93.25 101 GLN A O 1
ATOM 792 N N . ILE A 1 102 ? -10.984 8.969 19.259 1.00 95.25 102 ILE A N 1
ATOM 793 C CA . ILE A 1 102 ? -10.912 9.710 18.005 1.00 95.25 102 ILE A CA 1
ATOM 794 C C . ILE A 1 102 ? -10.926 8.706 16.862 1.00 95.25 102 ILE A C 1
ATOM 796 O O . ILE A 1 102 ? -10.091 7.807 16.797 1.00 95.25 102 ILE A O 1
ATOM 800 N N . ARG A 1 103 ? -11.871 8.854 15.933 1.00 95.62 103 ARG A N 1
ATOM 801 C CA . ARG A 1 103 ? -11.892 8.045 14.714 1.00 95.62 103 ARG A CA 1
ATOM 802 C C . ARG A 1 103 ? -10.777 8.487 13.775 1.00 95.62 103 ARG A C 1
ATOM 804 O O . ARG A 1 103 ? -10.714 9.658 13.409 1.00 95.62 103 ARG A O 1
ATOM 811 N N . LEU A 1 104 ? -9.973 7.530 13.329 1.00 96.44 104 LEU A N 1
ATOM 812 C CA . LEU A 1 104 ? -8.956 7.762 12.317 1.00 96.44 104 LEU A CA 1
ATOM 813 C C . LEU A 1 104 ? -9.597 7.771 10.927 1.00 96.44 104 LEU A C 1
ATOM 815 O O . LEU A 1 104 ? -10.383 6.890 10.560 1.00 96.44 104 LEU A O 1
ATOM 819 N N . GLU A 1 105 ? -9.274 8.796 10.145 1.00 96.25 105 GLU A N 1
ATOM 820 C CA . GLU A 1 105 ? -9.594 8.814 8.723 1.00 96.25 105 GLU A CA 1
ATOM 821 C C . GLU A 1 105 ? -8.632 7.895 7.975 1.00 96.25 105 GLU A C 1
ATOM 823 O O . GLU A 1 105 ? -7.446 7.870 8.275 1.00 96.25 105 GLU A O 1
ATOM 828 N N . ALA A 1 106 ? -9.113 7.196 6.945 1.00 94.31 106 ALA A N 1
ATOM 829 C CA . ALA A 1 106 ? -8.342 6.180 6.218 1.00 94.31 106 ALA A CA 1
ATOM 830 C C . ALA A 1 106 ? -6.951 6.628 5.727 1.00 94.31 106 ALA A C 1
ATOM 832 O O . ALA A 1 106 ? -6.076 5.799 5.497 1.00 94.31 106 ALA A O 1
ATOM 833 N N . ARG A 1 107 ? -6.765 7.937 5.524 1.00 94.44 107 ARG A N 1
ATOM 834 C CA . ARG A 1 107 ? -5.553 8.558 4.973 1.00 94.44 107 ARG A CA 1
ATOM 835 C C . ARG A 1 107 ? -4.864 9.500 5.964 1.00 94.44 107 ARG A C 1
ATOM 837 O O . ARG A 1 107 ? -4.088 10.351 5.536 1.00 94.44 107 ARG A O 1
ATOM 844 N N . CYS A 1 108 ? -5.190 9.414 7.254 1.00 95.00 108 CYS A N 1
ATOM 845 C CA . CYS A 1 108 ? -4.431 10.125 8.276 1.00 95.00 108 CYS A CA 1
ATOM 846 C C . CYS A 1 108 ? -2.996 9.580 8.345 1.00 95.00 108 CYS A C 1
ATOM 848 O O . CYS A 1 108 ? -2.698 8.508 7.810 1.00 95.00 108 CYS A O 1
ATOM 850 N N . GLU A 1 109 ? -2.104 10.329 8.988 1.00 94.31 109 GLU A N 1
ATOM 851 C CA . GLU A 1 109 ? -0.679 9.996 9.058 1.00 94.31 109 GLU A CA 1
ATOM 852 C C . GLU A 1 109 ? -0.442 8.609 9.670 1.00 94.31 109 GLU A C 1
ATOM 854 O O . GLU A 1 109 ? 0.354 7.827 9.154 1.00 94.31 109 GLU A O 1
ATOM 859 N N . GLU A 1 110 ? -1.194 8.265 10.713 1.00 95.44 110 GLU A N 1
ATOM 860 C CA . GLU A 1 110 ? -1.085 7.004 11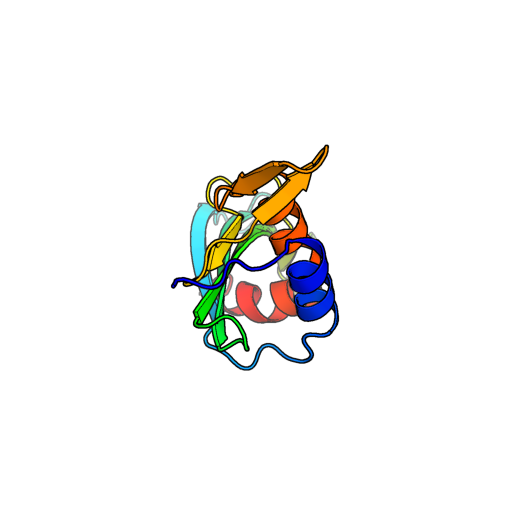.439 1.00 95.44 110 GLU A CA 1
ATOM 861 C C . GLU A 1 110 ? -1.408 5.795 10.552 1.00 95.44 110 GLU A C 1
ATOM 863 O O . GLU A 1 110 ? -0.635 4.836 10.499 1.00 95.44 110 GLU A O 1
ATOM 868 N N . LEU A 1 111 ? -2.520 5.844 9.809 1.00 95.69 111 LEU A N 1
ATOM 869 C CA . LEU A 1 111 ? -2.913 4.754 8.911 1.00 95.69 111 LEU A CA 1
ATOM 870 C C . LEU A 1 111 ? -2.075 4.728 7.629 1.00 95.69 111 LEU A C 1
ATOM 872 O O . LEU A 1 111 ? -1.814 3.649 7.105 1.00 95.69 111 LEU A O 1
ATOM 876 N N . ALA A 1 112 ? -1.610 5.877 7.135 1.00 94.62 112 ALA A N 1
ATOM 877 C CA . ALA A 1 112 ? -0.677 5.924 6.010 1.00 94.62 112 ALA A CA 1
ATOM 878 C C . ALA A 1 112 ? 0.672 5.287 6.370 1.00 94.62 112 ALA A C 1
ATOM 880 O O . ALA A 1 112 ? 1.229 4.525 5.579 1.00 94.62 112 ALA A O 1
ATOM 881 N N . LYS A 1 113 ? 1.169 5.543 7.584 1.00 94.44 113 LYS A N 1
ATOM 882 C CA . LYS A 1 113 ? 2.383 4.909 8.094 1.00 94.44 113 LYS A CA 1
ATOM 883 C C . LYS A 1 113 ? 2.199 3.403 8.285 1.00 94.44 113 LYS A C 1
ATOM 885 O O . LYS A 1 113 ? 3.022 2.640 7.797 1.00 94.44 113 LYS A O 1
ATOM 890 N N . ALA A 1 114 ? 1.101 2.969 8.905 1.00 95.19 114 ALA A N 1
ATOM 891 C CA . ALA A 1 114 ? 0.808 1.542 9.054 1.00 95.19 114 ALA A CA 1
ATOM 892 C C . ALA A 1 114 ? 0.696 0.827 7.692 1.00 95.19 114 ALA A C 1
ATOM 894 O O . ALA A 1 114 ? 1.163 -0.300 7.541 1.00 95.19 114 ALA A O 1
ATOM 895 N N . ALA A 1 115 ? 0.124 1.488 6.678 1.00 95.25 115 ALA A N 1
ATOM 896 C CA . ALA A 1 115 ? 0.076 0.944 5.324 1.00 95.25 115 ALA A CA 1
ATOM 897 C C . ALA A 1 115 ? 1.470 0.800 4.710 1.00 95.25 115 ALA A C 1
ATOM 899 O O . ALA A 1 115 ? 1.721 -0.178 4.013 1.00 95.25 115 ALA A O 1
ATOM 900 N N . TRP A 1 116 ? 2.372 1.754 4.947 1.00 93.25 116 TRP A N 1
ATOM 901 C CA . TRP A 1 116 ? 3.763 1.646 4.510 1.00 93.25 116 TRP A CA 1
ATOM 902 C C . TRP A 1 116 ? 4.437 0.449 5.182 1.00 93.25 116 TRP A C 1
ATOM 904 O O . TRP A 1 116 ? 4.898 -0.450 4.476 1.00 93.25 116 TRP A O 1
ATOM 914 N N . ASP A 1 117 ? 4.435 0.414 6.514 1.00 93.81 117 ASP A N 1
ATOM 915 C CA . ASP A 1 117 ? 5.150 -0.589 7.312 1.00 93.81 117 ASP A CA 1
ATOM 916 C C . ASP A 1 117 ? 4.674 -2.028 7.021 1.00 93.81 117 ASP A C 1
ATOM 918 O O . ASP A 1 117 ? 5.452 -2.971 7.145 1.00 93.81 117 ASP A O 1
ATOM 922 N N . PHE A 1 118 ? 3.433 -2.196 6.548 1.00 94.38 118 PHE A N 1
ATOM 923 C CA . PHE A 1 118 ? 2.884 -3.483 6.118 1.00 94.38 118 PHE A CA 1
ATOM 924 C C . PHE A 1 118 ? 3.636 -4.133 4.943 1.00 94.38 118 PHE A C 1
ATOM 926 O O . PHE A 1 118 ? 3.755 -5.356 4.905 1.00 94.38 118 PHE A O 1
ATOM 933 N N . TRP A 1 119 ? 4.134 -3.364 3.965 1.00 93.00 119 TRP A N 1
ATOM 934 C CA . TRP A 1 119 ? 4.788 -3.965 2.794 1.00 93.00 119 TRP A CA 1
ATOM 935 C C . TRP A 1 119 ? 6.291 -4.074 2.985 1.00 93.00 119 TRP A C 1
ATOM 937 O O . TRP A 1 119 ? 6.995 -3.062 3.112 1.00 93.00 119 TRP A O 1
ATOM 947 N N . SER A 1 120 ? 6.818 -5.286 2.835 1.00 91.88 120 SER A N 1
ATOM 948 C CA . SER A 1 120 ? 8.255 -5.449 2.663 1.00 91.88 120 SER A CA 1
ATOM 949 C C . SER A 1 120 ? 8.700 -4.968 1.276 1.00 91.88 120 SER A C 1
ATOM 951 O O . SER A 1 120 ? 7.932 -4.912 0.312 1.00 91.88 120 SER A O 1
ATOM 953 N N . TYR A 1 121 ? 9.994 -4.671 1.149 1.00 90.25 121 TYR A N 1
ATOM 954 C CA . TYR A 1 121 ? 10.610 -4.413 -0.154 1.00 90.25 121 TYR A CA 1
ATOM 955 C C . TYR A 1 121 ? 10.394 -5.587 -1.129 1.00 90.25 121 TYR A C 1
ATOM 957 O O . TYR A 1 121 ? 10.132 -5.373 -2.310 1.00 90.25 121 TYR A O 1
ATOM 965 N N . GLN A 1 122 ? 10.453 -6.826 -0.625 1.00 91.94 122 GLN A N 1
ATOM 966 C CA . GLN A 1 122 ? 10.271 -8.034 -1.434 1.00 91.94 122 GLN A CA 1
ATOM 967 C C . GLN A 1 122 ? 8.836 -8.166 -1.948 1.00 91.94 122 GLN A C 1
ATOM 969 O O . GLN A 1 122 ? 8.644 -8.600 -3.082 1.00 91.94 122 GLN A O 1
ATOM 974 N N . ASP A 1 123 ? 7.836 -7.757 -1.162 1.00 93.62 123 ASP A N 1
ATOM 975 C CA . ASP A 1 123 ? 6.441 -7.744 -1.609 1.00 93.62 123 ASP A CA 1
ATOM 976 C C . ASP A 1 123 ? 6.247 -6.740 -2.740 1.00 93.62 123 ASP A C 1
ATOM 978 O O . ASP A 1 123 ? 5.699 -7.086 -3.789 1.00 93.62 123 ASP A O 1
ATOM 982 N N . LEU A 1 124 ? 6.743 -5.510 -2.567 1.00 93.44 124 LEU A N 1
ATOM 983 C CA . LEU A 1 124 ? 6.660 -4.495 -3.615 1.00 93.44 124 LEU A CA 1
ATOM 984 C C . LEU A 1 124 ? 7.326 -4.969 -4.903 1.00 93.44 124 LEU A C 1
ATOM 986 O O . LEU A 1 124 ? 6.707 -4.913 -5.962 1.00 93.44 124 LEU A O 1
ATOM 990 N N . GLU A 1 125 ? 8.555 -5.474 -4.824 1.00 92.94 125 GLU A N 1
ATOM 991 C CA . GLU A 1 125 ? 9.262 -5.996 -5.991 1.00 92.94 125 GLU A CA 1
ATOM 992 C C . GLU A 1 125 ? 8.476 -7.137 -6.654 1.00 92.94 125 GLU A C 1
ATOM 994 O O . GLU A 1 125 ? 8.252 -7.107 -7.869 1.00 92.94 125 GLU A O 1
ATOM 999 N N . ARG A 1 126 ? 7.992 -8.103 -5.865 1.00 93.25 126 ARG A N 1
ATOM 1000 C CA . ARG A 1 126 ? 7.216 -9.257 -6.340 1.00 93.25 126 ARG A CA 1
ATOM 1001 C C . ARG A 1 126 ? 5.948 -8.841 -7.079 1.00 93.25 126 ARG A C 1
ATOM 1003 O O . ARG A 1 126 ? 5.662 -9.398 -8.139 1.00 93.25 126 ARG A O 1
ATOM 1010 N N . TYR A 1 127 ? 5.177 -7.908 -6.523 1.00 95.06 127 TYR A N 1
ATOM 1011 C CA . TYR A 1 127 ? 3.879 -7.534 -7.083 1.00 95.06 127 TYR A CA 1
ATOM 1012 C C . TYR A 1 127 ? 3.986 -6.477 -8.177 1.00 95.06 127 TYR A C 1
ATOM 1014 O O . TYR A 1 127 ? 3.238 -6.552 -9.144 1.00 95.06 127 TYR A O 1
ATOM 1022 N N . VAL A 1 128 ? 4.912 -5.521 -8.082 1.00 95.38 128 VAL A N 1
ATOM 1023 C CA . VAL A 1 128 ? 5.015 -4.400 -9.031 1.00 95.38 128 VAL A CA 1
ATOM 1024 C C . VAL A 1 128 ? 5.771 -4.786 -10.301 1.00 95.38 128 VAL A C 1
ATOM 1026 O O . VAL A 1 128 ? 5.325 -4.438 -11.395 1.00 95.38 128 VAL A O 1
ATOM 1029 N N . THR A 1 129 ? 6.886 -5.516 -10.193 1.00 92.81 129 THR A N 1
ATOM 1030 C CA . THR A 1 129 ? 7.772 -5.819 -11.337 1.00 92.81 129 THR A CA 1
ATOM 1031 C C . THR A 1 129 ? 7.053 -6.421 -12.553 1.00 92.81 129 THR A C 1
ATOM 1033 O O . THR A 1 129 ? 7.334 -5.979 -13.672 1.00 92.81 129 THR A O 1
ATOM 1036 N N . PRO A 1 130 ? 6.086 -7.353 -12.403 1.00 91.69 130 PRO A N 1
ATOM 1037 C CA . PRO A 1 130 ? 5.324 -7.884 -13.536 1.00 91.69 130 PRO A CA 1
ATOM 1038 C C . PRO A 1 130 ? 4.606 -6.820 -14.383 1.00 91.69 130 PRO A C 1
ATOM 1040 O O . PRO A 1 130 ? 4.385 -7.036 -15.571 1.00 91.69 130 PRO A O 1
ATOM 1043 N N . HIS A 1 131 ? 4.271 -5.665 -13.802 1.00 90.38 131 HIS A N 1
ATOM 1044 C CA . HIS A 1 131 ? 3.588 -4.560 -14.485 1.00 90.38 131 HIS A CA 1
ATOM 1045 C C . HIS A 1 131 ? 4.543 -3.578 -15.179 1.00 90.38 131 HIS A C 1
ATOM 1047 O O . HIS A 1 131 ? 4.087 -2.668 -15.867 1.00 90.38 131 HIS A O 1
ATOM 1053 N N . LEU A 1 132 ? 5.857 -3.736 -14.996 1.00 86.19 132 LEU A N 1
ATOM 1054 C CA . LEU A 1 132 ? 6.887 -2.867 -15.578 1.00 86.19 132 LEU A CA 1
ATOM 1055 C C . LEU A 1 132 ? 7.520 -3.445 -16.851 1.00 86.19 132 LEU A C 1
ATOM 1057 O O . LEU A 1 132 ? 8.257 -2.750 -17.549 1.00 86.19 132 LEU A O 1
ATOM 1061 N N . LEU A 1 133 ? 7.268 -4.725 -17.130 1.00 71.12 133 LEU A N 1
ATOM 1062 C CA . LEU A 1 133 ? 7.875 -5.486 -18.226 1.00 71.12 133 LEU A CA 1
ATOM 1063 C C . LEU A 1 133 ? 6.916 -5.709 -19.414 1.00 71.12 133 LEU A C 1
ATOM 1065 O O . LEU A 1 133 ? 7.201 -6.554 -20.262 1.00 71.12 133 LEU A O 1
ATOM 1069 N N . SER A 1 134 ? 5.794 -4.978 -19.468 1.00 56.88 134 SER A N 1
ATOM 1070 C CA . SER A 1 134 ? 4.785 -5.054 -20.540 1.00 56.88 134 SER A CA 1
ATOM 1071 C C . SER A 1 134 ? 5.133 -4.214 -21.763 1.00 56.88 134 SER A C 1
ATOM 1073 O O . SER A 1 134 ? 5.443 -3.018 -21.555 1.00 56.88 134 SER A O 1
#

pLDDT: mean 90.77, std 7.94, range [44.56, 97.62]

Radius of gyration: 16.75 Å; chains: 1; bounding box: 46×26×51 Å